Protein AF-A0A3D4AT22-F1 (afdb_monomer_lite)

Structure (mmCIF, N/CA/C/O backbone):
data_AF-A0A3D4AT22-F1
#
_entry.id   AF-A0A3D4AT22-F1
#
loop_
_atom_site.group_PDB
_atom_site.id
_atom_site.type_symbol
_atom_site.label_atom_id
_atom_site.label_alt_id
_atom_site.label_comp_id
_atom_site.label_asym_id
_atom_site.label_entity_id
_atom_site.label_seq_id
_atom_site.pdbx_PDB_ins_code
_atom_site.Cartn_x
_atom_site.Cartn_y
_atom_site.Cartn_z
_atom_site.occupancy
_atom_site.B_iso_or_equiv
_atom_site.auth_seq_id
_atom_site.auth_comp_id
_atom_site.auth_asym_id
_atom_site.auth_atom_id
_atom_site.pdbx_PDB_model_num
ATOM 1 N N . ASP A 1 1 ? -9.025 -8.013 -17.375 1.00 49.28 1 ASP A N 1
ATOM 2 C CA . ASP A 1 1 ? -9.409 -6.593 -17.290 1.00 49.28 1 ASP A CA 1
ATOM 3 C C . ASP A 1 1 ? -9.364 -6.159 -15.827 1.00 49.28 1 ASP A C 1
ATOM 5 O O . ASP A 1 1 ? -9.817 -6.931 -14.984 1.00 49.28 1 ASP A O 1
ATOM 9 N N . VAL A 1 2 ? -8.743 -5.020 -15.501 1.00 58.59 2 VAL A N 1
ATOM 10 C CA . VAL A 1 2 ? -8.655 -4.502 -14.119 1.0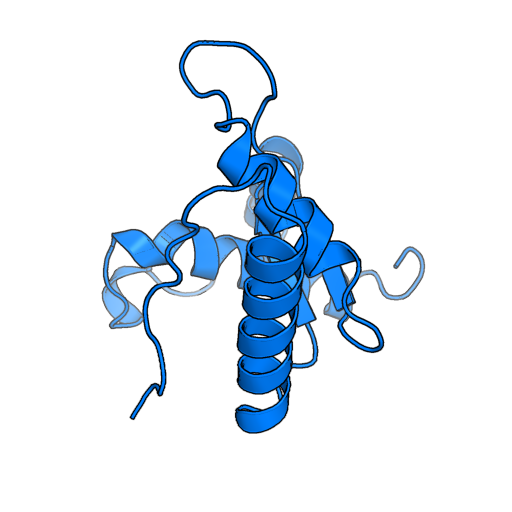0 58.59 2 VAL A CA 1
ATOM 11 C C . VAL A 1 2 ? -9.708 -3.412 -13.969 1.00 58.59 2 VAL A C 1
ATOM 13 O O . VAL A 1 2 ? -9.554 -2.353 -14.570 1.00 58.59 2 VAL A O 1
ATOM 16 N N . ARG A 1 3 ? -10.750 -3.651 -13.157 1.00 69.62 3 ARG A N 1
ATOM 17 C CA . ARG A 1 3 ? -11.901 -2.738 -12.991 1.00 69.62 3 ARG A CA 1
ATOM 18 C C . ARG A 1 3 ? -11.488 -1.302 -12.651 1.00 69.62 3 ARG A C 1
ATOM 20 O O . ARG A 1 3 ? -12.168 -0.363 -13.047 1.00 69.62 3 ARG A O 1
ATOM 27 N N . GLN A 1 4 ? -10.372 -1.128 -11.942 1.00 78.94 4 GLN A N 1
ATOM 28 C CA . GLN A 1 4 ? -9.824 0.181 -11.605 1.00 78.94 4 GLN A CA 1
ATOM 29 C C . GLN A 1 4 ? -8.305 0.123 -11.411 1.00 78.94 4 GLN A C 1
ATOM 31 O O . GLN A 1 4 ? -7.808 -0.585 -10.541 1.00 78.94 4 GLN A O 1
ATOM 36 N N . THR A 1 5 ? -7.551 0.893 -12.201 1.00 80.88 5 THR A N 1
ATOM 37 C CA . THR A 1 5 ? -6.072 0.930 -12.139 1.00 80.88 5 THR A CA 1
ATOM 38 C C . THR A 1 5 ? -5.523 2.079 -11.291 1.00 80.88 5 THR A C 1
ATOM 40 O O . THR A 1 5 ? -4.326 2.124 -11.002 1.00 80.88 5 THR A O 1
ATOM 43 N N . ARG A 1 6 ? -6.383 3.021 -10.884 1.00 86.38 6 ARG A N 1
ATOM 44 C CA . ARG A 1 6 ? -6.026 4.185 -10.069 1.00 86.38 6 ARG A CA 1
ATOM 45 C C . ARG A 1 6 ? -7.209 4.631 -9.216 1.00 86.38 6 ARG A C 1
ATOM 47 O O . ARG A 1 6 ? -8.299 4.833 -9.738 1.00 86.38 6 ARG A O 1
ATOM 54 N N . PHE A 1 7 ? -6.956 4.882 -7.935 1.00 88.50 7 PHE A N 1
ATOM 55 C CA . PHE A 1 7 ? -7.887 5.575 -7.048 1.00 88.50 7 PHE A CA 1
ATOM 56 C C . PHE A 1 7 ? -7.513 7.056 -6.955 1.00 88.50 7 PHE A C 1
ATOM 58 O O . PHE A 1 7 ? -6.334 7.404 -6.843 1.00 88.50 7 PHE A O 1
ATOM 65 N N . THR A 1 8 ? -8.513 7.935 -6.995 1.00 89.06 8 THR A N 1
ATOM 66 C CA . THR A 1 8 ? -8.329 9.372 -6.766 1.00 89.06 8 THR A CA 1
ATOM 67 C C . THR A 1 8 ? -9.184 9.792 -5.582 1.00 89.06 8 THR A C 1
ATOM 69 O O . THR A 1 8 ? -10.393 9.590 -5.597 1.00 89.06 8 THR A O 1
ATOM 72 N N . LEU A 1 9 ? -8.563 10.396 -4.567 1.00 91.56 9 LEU A N 1
ATOM 73 C CA . LEU A 1 9 ? -9.281 10.930 -3.414 1.00 91.56 9 LEU A CA 1
ATOM 74 C C . LEU A 1 9 ? -9.636 12.405 -3.640 1.00 91.56 9 LEU A C 1
ATOM 76 O O . LEU A 1 9 ? -8.744 13.254 -3.770 1.00 91.56 9 LEU A O 1
ATOM 80 N N . GLY A 1 10 ? -10.939 12.695 -3.652 1.00 91.50 10 GLY A N 1
ATOM 81 C CA . GLY A 1 10 ? -11.504 14.042 -3.746 1.00 91.50 10 GLY A CA 1
ATOM 82 C C . GLY A 1 10 ? -11.221 14.892 -2.500 1.00 91.50 10 GLY A C 1
ATOM 83 O O . GLY A 1 10 ? -10.065 15.096 -2.110 1.00 91.50 10 GLY A O 1
ATOM 84 N N . ASN A 1 11 ? -12.265 15.425 -1.862 1.00 92.00 11 ASN A N 1
ATOM 85 C CA . ASN A 1 11 ? -12.117 16.128 -0.589 1.00 92.00 11 ASN A CA 1
ATOM 86 C C . ASN A 1 11 ? -11.870 15.127 0.553 1.00 92.00 11 ASN A C 1
ATOM 88 O O . ASN A 1 11 ? -12.804 14.579 1.117 1.00 92.00 11 ASN A O 1
ATOM 92 N N . GLY A 1 12 ? -10.607 14.911 0.928 1.00 90.69 12 GLY A N 1
ATOM 93 C CA . GLY A 1 12 ? -10.245 13.992 2.017 1.00 90.69 12 GLY A CA 1
ATOM 94 C C . GLY A 1 12 ? -10.643 14.455 3.427 1.00 90.69 12 GLY A C 1
ATOM 95 O O . GLY A 1 12 ? -10.309 13.778 4.396 1.00 90.69 12 GLY A O 1
ATOM 96 N N . ASN A 1 13 ? -11.283 15.619 3.579 1.00 94.25 13 ASN A N 1
ATOM 97 C CA . ASN A 1 13 ? -11.901 16.052 4.838 1.00 94.25 13 ASN A CA 1
ATOM 98 C C . ASN A 1 13 ? -13.402 15.732 4.894 1.00 94.25 13 ASN A C 1
ATOM 100 O O . ASN A 1 13 ? -14.016 15.920 5.938 1.00 94.25 13 ASN A O 1
ATOM 104 N N . ASP A 1 14 ? -13.978 15.253 3.793 1.00 97.12 14 ASP A N 1
ATOM 105 C CA . ASP A 1 14 ? -15.362 14.810 3.721 1.00 97.12 14 ASP A CA 1
ATOM 106 C C . ASP A 1 14 ? -15.458 13.329 4.116 1.00 97.12 14 ASP A C 1
ATOM 108 O O . ASP A 1 14 ? -14.718 12.480 3.607 1.00 97.12 14 ASP A O 1
ATOM 112 N N . THR A 1 15 ? -16.362 13.025 5.048 1.00 97.44 15 THR A N 1
ATOM 113 C CA . THR A 1 15 ? -16.536 11.670 5.586 1.00 97.44 15 THR A CA 1
ATOM 114 C C . THR A 1 15 ? -17.077 10.705 4.534 1.00 97.44 15 THR A C 1
ATOM 116 O O . THR A 1 15 ? -16.596 9.575 4.445 1.00 97.44 15 THR A O 1
ATOM 119 N N . GLU A 1 16 ? -18.019 11.140 3.697 1.00 97.50 16 GLU A N 1
ATOM 120 C CA . GLU A 1 16 ? -18.636 10.288 2.677 1.00 97.50 16 GLU A CA 1
ATOM 121 C C . GLU A 1 16 ? -17.645 9.969 1.558 1.00 97.50 16 GLU A C 1
ATOM 123 O O . GLU A 1 16 ? -17.580 8.835 1.082 1.00 97.50 16 GLU A O 1
ATOM 128 N N . VAL A 1 17 ? -16.782 10.926 1.201 1.00 96.75 17 VAL A N 1
ATOM 129 C CA . VAL A 1 17 ? -15.687 10.691 0.245 1.00 96.75 17 VAL A CA 1
ATOM 130 C C . VAL A 1 17 ? -14.700 9.646 0.776 1.00 96.75 17 VAL A C 1
ATOM 132 O O . VAL A 1 17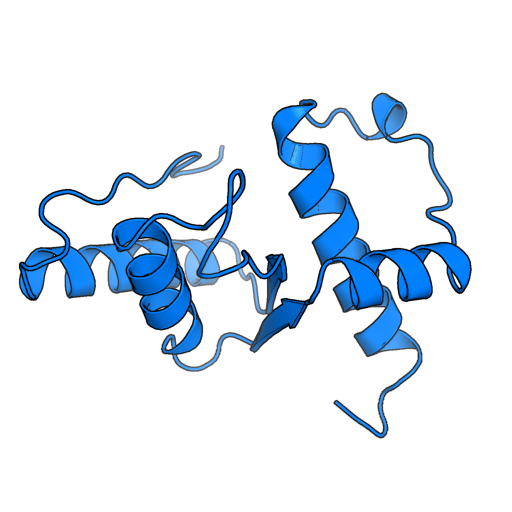 ? -14.266 8.775 0.018 1.00 96.75 17 VAL A O 1
ATOM 135 N N . MET A 1 18 ? -14.350 9.700 2.066 1.00 97.75 18 MET A N 1
ATOM 136 C CA . MET A 1 18 ? -13.450 8.719 2.685 1.00 97.75 18 MET A CA 1
ATOM 137 C C . MET A 1 18 ? -14.087 7.327 2.787 1.00 97.75 18 MET A C 1
ATOM 139 O O . MET A 1 18 ? -13.438 6.344 2.426 1.00 97.75 18 MET A O 1
ATOM 143 N N . ARG A 1 19 ? -15.355 7.240 3.215 1.00 97.31 19 ARG A N 1
ATOM 144 C CA . ARG A 1 19 ? -16.116 5.978 3.261 1.00 97.31 19 ARG A CA 1
ATOM 145 C C . ARG A 1 19 ? -16.234 5.349 1.881 1.00 97.31 19 ARG A C 1
ATOM 147 O O . ARG A 1 19 ? -15.979 4.159 1.730 1.00 97.31 19 ARG A O 1
ATOM 154 N N . LYS A 1 20 ? -16.545 6.155 0.862 1.00 96.06 20 LYS A N 1
ATOM 155 C CA . LYS A 1 20 ? -16.618 5.686 -0.522 1.00 96.06 20 LYS A CA 1
ATOM 156 C C . LYS A 1 20 ? -15.278 5.147 -1.016 1.00 96.06 20 LYS A C 1
ATOM 158 O O . LYS A 1 20 ? -15.248 4.072 -1.602 1.00 96.06 20 LYS A O 1
ATOM 163 N N . PHE A 1 21 ? -14.176 5.855 -0.760 1.00 96.38 21 PHE A N 1
ATOM 164 C CA . PHE A 1 21 ? -12.842 5.367 -1.117 1.00 96.38 21 PHE A CA 1
ATOM 165 C C . PHE A 1 21 ? -12.547 4.003 -0.477 1.00 96.38 21 PHE A C 1
ATOM 167 O O . PHE A 1 21 ? -12.122 3.086 -1.179 1.00 96.38 21 PHE A O 1
ATOM 174 N N . GLN A 1 22 ? -12.791 3.868 0.831 1.00 97.25 22 GLN A N 1
ATOM 175 C CA . GLN A 1 22 ? -12.565 2.615 1.551 1.00 97.25 22 GLN A CA 1
ATOM 176 C C . GLN A 1 22 ? -13.432 1.486 0.984 1.00 97.25 22 GLN A C 1
ATOM 178 O O . GLN A 1 22 ? -12.911 0.412 0.694 1.00 97.25 22 GLN A O 1
ATOM 183 N N . PHE A 1 23 ? -14.726 1.745 0.772 1.00 96.25 23 PHE A N 1
ATOM 184 C CA . PHE A 1 23 ? -15.664 0.783 0.197 1.00 96.25 23 PHE A CA 1
ATOM 185 C C . PHE A 1 23 ? -15.229 0.322 -1.198 1.00 96.25 23 PHE A C 1
ATOM 187 O O . PHE A 1 23 ? -15.140 -0.878 -1.444 1.00 96.25 23 PHE A O 1
ATOM 194 N N . ASP A 1 24 ? -14.915 1.256 -2.099 1.00 95.44 24 ASP A N 1
ATOM 195 C CA . ASP A 1 24 ? -14.507 0.931 -3.468 1.00 95.44 24 ASP A CA 1
ATOM 196 C C . ASP A 1 24 ? -13.207 0.104 -3.477 1.00 95.44 24 ASP A C 1
ATOM 198 O O . ASP A 1 24 ? -13.066 -0.835 -4.263 1.00 95.44 24 ASP A O 1
ATOM 202 N N . PHE A 1 25 ? -12.255 0.431 -2.594 1.00 96.12 25 PHE A N 1
ATOM 203 C CA . PHE A 1 25 ? -11.006 -0.320 -2.464 1.00 96.12 25 PHE A CA 1
ATOM 204 C C . PHE A 1 25 ? -11.249 -1.725 -1.904 1.00 96.12 25 PHE A C 1
ATOM 206 O O . PHE A 1 25 ? -10.778 -2.700 -2.488 1.00 96.12 25 PHE A O 1
ATOM 213 N N . ALA A 1 26 ? -12.018 -1.847 -0.818 1.00 96.12 26 ALA A N 1
ATOM 214 C CA . ALA A 1 26 ? -12.379 -3.133 -0.224 1.00 96.12 26 ALA A CA 1
ATOM 215 C C . ALA A 1 26 ? -13.112 -4.025 -1.235 1.00 96.12 26 ALA A C 1
ATOM 217 O O . ALA A 1 26 ? -12.797 -5.207 -1.372 1.00 96.12 26 ALA A O 1
ATOM 218 N N . LYS A 1 27 ? -14.034 -3.442 -2.009 1.00 94.88 27 LYS A N 1
ATOM 219 C CA . LYS A 1 27 ? -14.768 -4.159 -3.049 1.00 94.88 27 LYS A CA 1
ATOM 220 C C . LYS A 1 27 ? -13.843 -4.670 -4.150 1.00 94.88 27 LYS A C 1
ATOM 222 O O . LYS A 1 27 ? -13.993 -5.810 -4.577 1.00 94.88 27 LYS A O 1
ATOM 227 N N . LEU A 1 28 ? -12.855 -3.871 -4.562 1.00 94.62 28 LEU A N 1
ATOM 228 C CA . LEU A 1 28 ? -11.832 -4.314 -5.507 1.00 94.62 28 LEU A CA 1
ATOM 229 C C . LEU A 1 28 ? -11.019 -5.490 -4.947 1.00 94.62 28 LEU A C 1
ATOM 231 O O . LEU A 1 28 ? -10.808 -6.463 -5.663 1.00 94.62 28 LEU A O 1
ATOM 235 N N . MET A 1 29 ? -10.585 -5.434 -3.684 1.00 95.44 29 MET A N 1
ATOM 236 C CA . MET A 1 29 ? -9.842 -6.545 -3.071 1.00 95.44 29 MET A CA 1
ATOM 237 C C . MET A 1 29 ? -10.691 -7.821 -3.034 1.00 95.44 29 MET A C 1
ATOM 239 O O . MET A 1 29 ? -10.222 -8.879 -3.447 1.00 95.44 29 MET A O 1
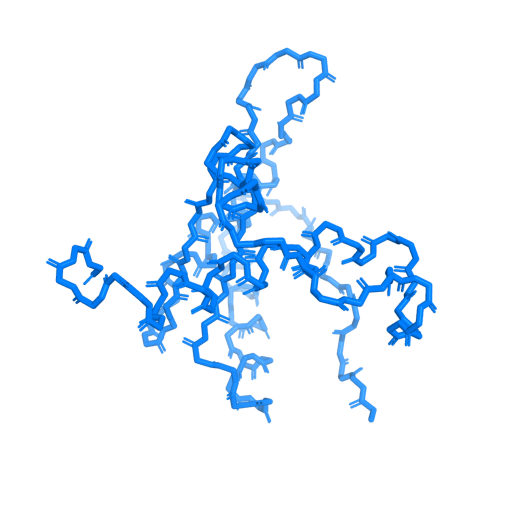ATOM 243 N N . GLN A 1 30 ? -11.967 -7.706 -2.652 1.00 94.50 30 GLN A N 1
ATOM 244 C CA . GLN A 1 30 ? -12.913 -8.821 -2.644 1.00 94.50 30 GLN A CA 1
ATOM 245 C C . GLN A 1 30 ? -13.119 -9.419 -4.043 1.00 94.50 30 GLN A C 1
ATOM 247 O O . GLN A 1 30 ? -13.044 -10.634 -4.213 1.00 94.50 30 GLN A O 1
ATOM 252 N N . ASP A 1 31 ? -13.382 -8.580 -5.047 1.00 94.06 31 ASP A N 1
ATOM 253 C CA . ASP A 1 31 ? -13.707 -9.025 -6.407 1.00 94.06 31 ASP A CA 1
ATOM 254 C C . ASP A 1 31 ? -12.544 -9.772 -7.078 1.00 94.06 31 ASP A C 1
ATOM 256 O O . ASP A 1 31 ? -12.777 -10.644 -7.914 1.00 94.06 31 ASP A O 1
ATOM 260 N N . TYR A 1 32 ? -11.304 -9.440 -6.706 1.00 93.44 32 TYR A N 1
ATOM 261 C CA . TYR A 1 32 ? -10.084 -10.095 -7.189 1.00 93.44 32 TYR A CA 1
ATOM 262 C C . TYR A 1 32 ? -9.522 -11.136 -6.211 1.00 93.44 32 TYR A C 1
ATOM 264 O O . TYR A 1 32 ? -8.451 -11.679 -6.472 1.00 93.44 32 TYR A O 1
ATOM 272 N N . GLN A 1 33 ? -10.232 -11.429 -5.115 1.00 95.38 33 GLN A N 1
ATOM 273 C CA . GLN A 1 33 ? -9.823 -12.393 -4.086 1.00 95.38 33 GLN A CA 1
ATOM 274 C C . GLN A 1 33 ? -8.426 -12.106 -3.507 1.00 95.38 33 GLN A C 1
ATOM 276 O O . GLN A 1 33 ? -7.652 -13.020 -3.231 1.00 95.38 33 GLN A O 1
ATOM 281 N N . ILE A 1 34 ? -8.103 -10.825 -3.337 1.00 94.94 34 ILE A N 1
ATOM 282 C CA . ILE A 1 34 ? -6.868 -10.380 -2.695 1.00 94.94 34 ILE A CA 1
ATOM 283 C C . ILE A 1 34 ? -7.085 -10.373 -1.183 1.00 94.94 34 ILE A C 1
ATOM 285 O O . ILE A 1 34 ? -7.956 -9.663 -0.683 1.00 94.94 34 ILE A O 1
ATOM 289 N N . ASP A 1 35 ? -6.278 -11.146 -0.461 1.00 95.88 35 ASP A N 1
ATOM 290 C CA . ASP A 1 35 ? -6.334 -11.296 0.996 1.00 95.88 35 ASP A CA 1
ATOM 291 C C . ASP A 1 35 ? -5.321 -10.407 1.735 1.00 95.88 35 ASP A C 1
ATOM 293 O O . ASP A 1 35 ? -5.365 -10.295 2.961 1.00 95.88 35 ASP A O 1
ATOM 297 N N . SER A 1 36 ? -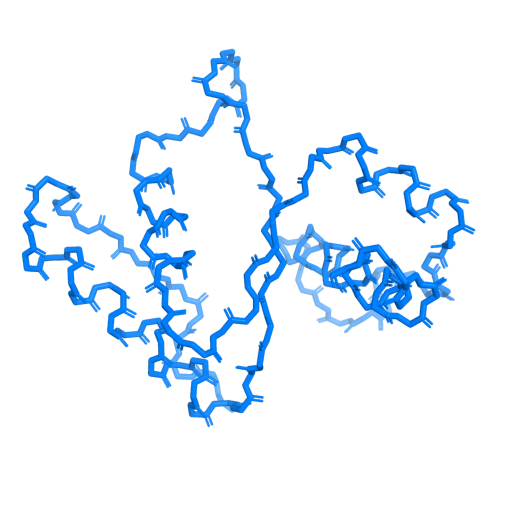4.377 -9.788 1.020 1.00 96.50 36 SER A N 1
ATOM 298 C CA . SER A 1 36 ? -3.263 -9.058 1.631 1.00 96.50 36 SER A CA 1
ATOM 299 C C . SER A 1 36 ? -2.795 -7.860 0.805 1.00 96.50 36 SER A C 1
ATOM 301 O O . SER A 1 36 ? -2.748 -7.904 -0.425 1.00 96.50 36 SER A O 1
ATOM 303 N N . VAL A 1 37 ? -2.388 -6.784 1.486 1.00 97.31 37 VAL A N 1
ATOM 304 C CA . VAL A 1 37 ? -1.859 -5.554 0.877 1.00 97.31 37 VAL A CA 1
ATOM 305 C C . VAL A 1 37 ? -0.574 -5.119 1.578 1.00 97.31 37 VAL A C 1
ATOM 307 O O . VAL A 1 37 ? -0.553 -4.875 2.781 1.00 97.31 37 VAL A O 1
ATOM 310 N N . ALA A 1 38 ? 0.495 -4.944 0.799 1.00 97.38 38 ALA A N 1
ATOM 311 C CA . ALA A 1 38 ? 1.788 -4.463 1.279 1.00 97.38 38 ALA A CA 1
ATOM 312 C C . ALA A 1 38 ? 2.021 -2.994 0.887 1.00 97.38 38 ALA A C 1
ATOM 314 O O . ALA A 1 38 ? 2.191 -2.660 -0.291 1.00 97.38 38 ALA A O 1
ATOM 315 N N . ILE A 1 39 ? 2.076 -2.107 1.877 1.00 96.62 39 ILE A N 1
ATOM 316 C CA . ILE A 1 39 ? 2.260 -0.664 1.703 1.00 96.62 39 ILE A CA 1
ATOM 317 C C . ILE A 1 39 ? 3.678 -0.281 2.119 1.00 96.62 39 ILE A C 1
ATOM 319 O O . ILE A 1 39 ? 4.173 -0.692 3.164 1.00 96.62 39 ILE A O 1
ATOM 323 N N . ARG A 1 40 ? 4.346 0.546 1.311 1.00 95.19 40 ARG A N 1
ATOM 324 C CA . ARG A 1 40 ? 5.602 1.177 1.729 1.00 95.19 40 ARG A CA 1
ATOM 325 C C . ARG A 1 40 ? 5.294 2.428 2.530 1.00 95.19 40 ARG A C 1
ATOM 327 O O . ARG A 1 40 ? 4.696 3.360 1.994 1.00 95.19 40 ARG A O 1
ATOM 334 N N . GLU A 1 41 ? 5.785 2.451 3.757 1.00 93.56 41 GLU A N 1
ATOM 335 C CA . GLU A 1 41 ? 5.713 3.593 4.654 1.00 93.56 41 GLU A CA 1
ATOM 336 C C . GLU A 1 41 ? 6.305 4.843 3.992 1.00 93.56 41 GLU A C 1
ATOM 338 O O . GLU A 1 41 ? 7.380 4.812 3.375 1.00 93.56 41 GLU A O 1
ATOM 343 N N . ARG A 1 42 ? 5.615 5.971 4.158 1.00 91.38 42 ARG A N 1
ATOM 344 C CA . ARG A 1 42 ? 6.122 7.285 3.763 1.00 91.38 42 ARG A CA 1
ATOM 345 C C . ARG A 1 42 ? 6.434 8.109 4.998 1.00 91.38 42 ARG A C 1
ATOM 347 O O . ARG A 1 42 ? 5.642 8.174 5.927 1.00 91.38 42 ARG A O 1
ATOM 354 N N . GLN A 1 43 ? 7.565 8.810 4.972 1.00 90.56 43 GLN A N 1
ATOM 355 C CA . GLN A 1 43 ? 7.932 9.696 6.072 1.00 90.56 43 GLN A CA 1
ATOM 356 C C . GLN A 1 43 ? 6.895 10.827 6.222 1.00 90.56 43 GLN A C 1
ATOM 358 O O . GLN A 1 43 ? 6.452 11.383 5.213 1.00 90.56 43 GLN A O 1
ATOM 363 N N . PRO A 1 44 ? 6.509 11.216 7.448 1.00 87.69 44 PRO A N 1
ATOM 364 C CA . PRO A 1 44 ? 5.548 12.300 7.671 1.00 87.69 44 PRO A CA 1
ATOM 365 C C . PRO A 1 44 ? 6.150 13.693 7.446 1.00 87.69 44 PRO A C 1
ATOM 367 O O . PRO A 1 44 ? 5.421 14.672 7.305 1.00 87.69 44 PRO A O 1
ATOM 370 N N . LYS A 1 45 ? 7.484 13.804 7.426 1.00 87.94 45 LYS A N 1
ATOM 371 C CA . LYS A 1 45 ? 8.227 15.060 7.268 1.00 87.94 45 LYS A CA 1
ATOM 372 C C . LYS A 1 45 ? 9.395 14.877 6.298 1.00 87.94 45 LYS A C 1
ATOM 374 O O . LYS A 1 45 ? 9.860 13.762 6.084 1.00 87.94 45 LYS A O 1
ATOM 379 N N . GLY A 1 46 ? 9.875 15.986 5.737 1.00 87.81 46 GLY A N 1
ATOM 380 C CA . GLY A 1 46 ? 11.020 16.023 4.822 1.00 87.81 46 GLY A CA 1
ATOM 381 C C . GLY A 1 46 ? 10.638 16.107 3.341 1.00 87.81 46 GLY A C 1
ATOM 382 O O . GLY A 1 46 ? 9.468 16.084 2.969 1.00 87.81 46 GLY A O 1
ATOM 383 N N . LYS A 1 47 ? 11.654 16.209 2.476 1.00 79.88 47 LYS A N 1
ATOM 384 C CA . LYS A 1 47 ? 11.502 16.444 1.025 1.00 79.88 47 LYS A CA 1
ATOM 385 C C . LYS A 1 47 ? 10.673 15.371 0.300 1.00 79.88 47 LYS A C 1
ATOM 387 O O . LYS A 1 47 ? 10.081 15.656 -0.734 1.00 79.88 47 LYS A O 1
ATOM 392 N N . PHE A 1 48 ? 10.622 14.155 0.840 1.00 79.56 48 PHE A N 1
ATOM 393 C CA . PHE A 1 48 ? 9.915 13.013 0.249 1.00 79.56 48 PHE A CA 1
ATOM 394 C C . PHE A 1 48 ? 8.672 12.596 1.046 1.00 79.56 48 PHE A C 1
ATOM 396 O O . PHE A 1 48 ? 8.174 11.476 0.887 1.00 79.56 48 PHE A O 1
ATOM 403 N N . ALA A 1 49 ? 8.166 13.494 1.897 1.00 85.56 49 ALA A N 1
ATOM 404 C CA . AL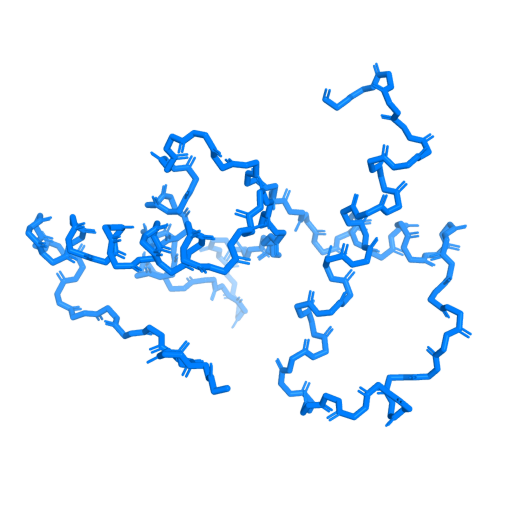A A 1 49 ? 7.065 13.186 2.790 1.00 85.56 49 ALA A CA 1
ATOM 405 C C . ALA A 1 49 ? 5.792 12.750 2.051 1.00 85.56 49 ALA A C 1
ATOM 407 O O . ALA A 1 49 ? 5.520 13.157 0.915 1.00 85.56 49 ALA A O 1
ATOM 408 N N . GLY A 1 50 ? 5.007 11.898 2.706 1.00 85.94 50 GLY A N 1
ATOM 409 C CA . GLY A 1 50 ? 3.635 11.619 2.295 1.00 85.94 50 GLY A CA 1
ATOM 410 C C . GLY A 1 50 ? 2.776 12.881 2.359 1.00 85.94 50 GLY A C 1
ATOM 411 O O . GLY A 1 50 ? 2.989 13.752 3.199 1.00 85.94 50 GLY A O 1
ATOM 412 N N . SER A 1 51 ? 1.791 12.997 1.468 1.00 90.81 51 SER A N 1
ATOM 413 C CA . SER A 1 51 ? 0.776 14.044 1.603 1.00 90.81 51 SER A CA 1
ATOM 414 C C . SER A 1 51 ? -0.252 13.638 2.660 1.00 90.81 51 SER A C 1
ATOM 416 O O . SER A 1 51 ? -0.507 12.450 2.854 1.00 90.81 51 SER A O 1
ATOM 418 N N . ALA A 1 52 ? -0.914 14.614 3.286 1.00 91.94 52 ALA A N 1
ATOM 419 C CA . ALA A 1 52 ? -1.986 14.346 4.250 1.00 91.94 52 ALA A CA 1
ATOM 420 C C . ALA A 1 52 ? -3.086 13.430 3.673 1.00 91.94 52 ALA A C 1
ATOM 422 O O . ALA A 1 52 ? -3.566 12.526 4.350 1.00 91.94 52 ALA A O 1
ATOM 423 N N . LYS A 1 53 ? -3.442 13.614 2.391 1.00 92.88 53 LYS A N 1
ATOM 424 C CA . LYS A 1 53 ? -4.380 12.725 1.684 1.00 92.88 53 LYS A CA 1
ATOM 425 C C . LYS A 1 53 ? -3.848 11.294 1.566 1.00 92.88 53 LYS A C 1
ATOM 427 O O . LYS A 1 53 ? -4.624 10.361 1.709 1.00 92.88 53 LYS A O 1
ATOM 432 N N . GLY A 1 54 ? -2.550 11.129 1.305 1.00 93.12 54 GLY A N 1
ATOM 433 C CA . GLY A 1 54 ? -1.896 9.822 1.240 1.00 93.12 54 GLY A CA 1
ATOM 434 C C . GLY A 1 54 ? -2.032 9.049 2.546 1.00 93.12 54 GLY A C 1
ATOM 435 O O . GLY A 1 54 ? -2.506 7.921 2.525 1.00 93.12 54 GLY A O 1
ATOM 436 N N . PHE A 1 55 ? -1.720 9.695 3.671 1.00 94.62 55 PHE A N 1
ATOM 437 C CA . PHE A 1 55 ? -1.865 9.080 4.992 1.00 94.62 55 PHE A CA 1
ATOM 438 C C . PHE A 1 55 ? -3.317 8.720 5.316 1.00 94.62 55 PHE A C 1
ATOM 440 O O . PHE A 1 55 ? -3.576 7.628 5.800 1.00 94.62 55 PHE A O 1
ATOM 447 N N . LYS A 1 56 ? -4.287 9.576 4.968 1.00 96.06 56 LYS A N 1
ATOM 448 C CA . LYS A 1 56 ? -5.712 9.242 5.134 1.00 96.06 56 LYS A CA 1
ATOM 449 C C . LYS A 1 56 ? -6.136 8.020 4.315 1.00 96.06 56 LYS A C 1
ATOM 451 O O . LYS A 1 56 ? -6.894 7.199 4.817 1.00 96.06 56 LYS A O 1
ATOM 456 N N . MET A 1 57 ? -5.667 7.901 3.069 1.00 96.38 57 MET A N 1
ATOM 457 C CA . MET A 1 57 ? -5.935 6.717 2.241 1.00 96.38 57 MET A CA 1
ATOM 458 C C . MET A 1 57 ? -5.299 5.463 2.840 1.00 96.38 57 MET A C 1
ATOM 460 O O . MET A 1 57 ? -5.945 4.426 2.885 1.00 96.38 57 MET A O 1
ATOM 464 N N . GLU A 1 58 ? -4.061 5.565 3.321 1.00 96.06 58 GLU A N 1
ATOM 465 C CA . GLU A 1 58 ? -3.367 4.460 3.983 1.00 96.06 58 GLU A CA 1
ATOM 466 C C . GLU A 1 58 ? -4.133 3.978 5.220 1.00 96.06 58 GLU A C 1
ATOM 468 O O . GLU A 1 58 ? -4.451 2.796 5.309 1.00 96.06 58 GLU A O 1
ATOM 473 N N . THR A 1 59 ? -4.520 4.890 6.116 1.00 96.94 59 THR A N 1
ATOM 474 C CA . THR A 1 59 ? -5.333 4.556 7.294 1.00 96.94 59 THR A CA 1
ATOM 475 C C . THR A 1 59 ? -6.679 3.952 6.900 1.00 96.94 59 THR A C 1
ATOM 477 O O . THR A 1 59 ? -7.100 2.964 7.486 1.00 96.94 59 THR A O 1
ATOM 480 N N . ALA A 1 60 ? -7.353 4.497 5.884 1.00 97.56 60 ALA A N 1
ATOM 481 C CA . ALA A 1 60 ? -8.612 3.930 5.411 1.00 97.56 60 ALA A CA 1
ATOM 482 C C . ALA A 1 60 ? -8.442 2.489 4.897 1.00 97.56 60 ALA A C 1
ATOM 484 O O . ALA A 1 60 ? -9.310 1.662 5.156 1.00 97.56 60 ALA A O 1
ATOM 485 N N . ILE A 1 61 ? -7.330 2.169 4.224 1.00 97.88 61 ILE A N 1
ATOM 486 C CA . ILE A 1 61 ? -7.021 0.799 3.787 1.00 97.88 61 ILE A CA 1
ATOM 487 C C . ILE A 1 61 ? -6.729 -0.107 4.990 1.00 97.88 61 ILE A C 1
ATOM 489 O O . ILE A 1 61 ? -7.274 -1.202 5.054 1.00 97.88 61 ILE A O 1
ATOM 493 N N . GLN A 1 62 ? -5.924 0.348 5.957 1.00 97.62 62 GLN A N 1
ATOM 494 C CA . GLN A 1 62 ? -5.601 -0.411 7.179 1.00 97.62 62 GLN A CA 1
ATOM 495 C C . GLN A 1 62 ? -6.839 -0.790 8.004 1.00 97.62 62 GLN A C 1
ATOM 497 O O . GLN A 1 62 ? -6.817 -1.791 8.708 1.00 97.62 62 GLN A O 1
ATOM 502 N N . LEU A 1 63 ? -7.901 0.014 7.927 1.00 97.75 63 LEU A N 1
ATOM 503 C CA . LEU A 1 63 ? -9.160 -0.205 8.642 1.00 97.75 63 LEU A CA 1
ATOM 504 C C . LEU A 1 63 ? -10.156 -1.101 7.879 1.00 97.75 63 LEU A C 1
ATOM 506 O O . LEU A 1 63 ? -11.313 -1.178 8.281 1.00 97.75 63 LEU A O 1
ATOM 510 N N . ILE A 1 64 ? -9.767 -1.716 6.757 1.00 97.94 64 ILE A N 1
ATOM 511 C CA . ILE A 1 64 ? -10.633 -2.660 6.038 1.00 97.94 64 ILE A CA 1
ATOM 512 C C . ILE A 1 64 ? -10.634 -3.998 6.779 1.00 97.94 64 ILE A C 1
ATOM 514 O O . ILE A 1 64 ? -9.599 -4.651 6.900 1.00 97.94 64 ILE A O 1
ATOM 518 N N . ASP A 1 65 ? -11.814 -4.427 7.219 1.00 94.94 65 ASP A N 1
ATOM 519 C CA . ASP A 1 65 ? -11.987 -5.719 7.877 1.00 94.94 65 ASP A CA 1
ATOM 520 C C . ASP A 1 65 ? -11.627 -6.886 6.944 1.00 94.94 65 ASP A C 1
ATOM 522 O O . ASP A 1 65 ? -11.957 -6.884 5.756 1.00 94.94 65 ASP A O 1
ATOM 526 N N . ASN A 1 66 ? -11.018 -7.931 7.510 1.00 92.75 66 ASN A N 1
ATOM 527 C CA . ASN A 1 66 ? -10.639 -9.169 6.812 1.00 92.75 66 ASN A CA 1
ATOM 528 C C . ASN A 1 66 ? -9.626 -8.988 5.661 1.00 92.75 66 ASN A C 1
ATOM 530 O O . ASN A 1 66 ? -9.545 -9.843 4.780 1.00 92.75 66 ASN A O 1
ATOM 534 N N . LEU A 1 67 ? -8.844 -7.904 5.672 1.00 97.19 67 LEU A N 1
ATOM 535 C CA . LEU A 1 67 ? -7.727 -7.677 4.755 1.00 97.19 67 LEU A CA 1
ATOM 536 C C . LEU A 1 67 ? -6.421 -7.565 5.556 1.00 97.19 67 LEU A C 1
ATOM 538 O O . LEU A 1 67 ? -6.303 -6.699 6.419 1.00 97.19 67 LEU A O 1
ATOM 542 N N . ASP A 1 68 ? -5.422 -8.409 5.275 1.00 96.19 68 ASP A N 1
ATOM 543 C CA . ASP A 1 68 ? -4.109 -8.307 5.933 1.00 96.19 68 ASP A CA 1
ATOM 544 C C . ASP A 1 68 ? -3.304 -7.158 5.318 1.00 96.19 68 ASP A C 1
ATOM 546 O O . ASP A 1 68 ? -2.680 -7.286 4.261 1.00 96.19 68 ASP A O 1
ATOM 550 N N . VAL A 1 69 ? -3.344 -5.998 5.968 1.00 97.06 69 VAL A N 1
ATOM 551 C CA . VAL A 1 69 ? -2.617 -4.808 5.526 1.00 97.06 69 VAL A CA 1
ATOM 552 C C . VAL A 1 69 ? -1.329 -4.669 6.325 1.00 97.06 69 VAL A C 1
ATOM 554 O O . VAL A 1 69 ? -1.345 -4.438 7.533 1.00 97.06 69 VAL A O 1
ATOM 557 N N . ARG A 1 70 ? -0.187 -4.733 5.636 1.00 95.94 70 ARG A N 1
ATOM 558 C CA . ARG A 1 70 ? 1.139 -4.550 6.237 1.00 95.94 70 ARG A CA 1
ATOM 559 C C . ARG A 1 70 ? 1.811 -3.304 5.695 1.00 95.94 70 ARG A C 1
ATOM 561 O O . ARG A 1 70 ? 1.905 -3.109 4.484 1.00 95.94 70 ARG A O 1
ATOM 568 N N . VAL A 1 71 ? 2.316 -2.478 6.604 1.00 95.94 71 VAL A N 1
ATOM 569 C CA . VAL A 1 71 ? 3.131 -1.311 6.266 1.00 95.94 71 VAL A CA 1
ATOM 570 C C . VAL A 1 71 ? 4.588 -1.612 6.574 1.00 95.94 71 VAL A C 1
ATOM 572 O O . VAL A 1 71 ? 4.924 -2.002 7.688 1.00 95.94 71 VAL A O 1
ATOM 575 N N . PHE A 1 72 ? 5.456 -1.412 5.588 1.00 95.69 72 PHE A N 1
ATOM 576 C CA . PHE A 1 72 ? 6.887 -1.652 5.714 1.00 95.69 72 PHE A CA 1
ATOM 577 C C . PHE A 1 72 ? 7.683 -0.367 5.573 1.00 95.69 72 PHE A C 1
ATOM 579 O O . PHE A 1 72 ? 7.504 0.390 4.611 1.00 95.69 72 PHE A O 1
ATOM 586 N N . SER A 1 73 ? 8.635 -0.168 6.480 1.00 94.62 73 SER A N 1
ATOM 587 C CA . SER A 1 73 ? 9.613 0.902 6.337 1.00 94.62 73 SER A CA 1
ATOM 588 C C . SER A 1 73 ? 10.522 0.645 5.132 1.00 94.62 73 SER A C 1
ATOM 590 O O . SER A 1 73 ? 10.761 -0.491 4.708 1.00 94.62 73 SER A O 1
ATOM 592 N N . THR A 1 74 ? 11.085 1.717 4.573 1.00 93.81 74 THR A N 1
ATOM 593 C CA . THR A 1 74 ? 12.053 1.587 3.468 1.00 93.81 74 THR A CA 1
ATOM 594 C C . THR A 1 74 ? 13.294 0.791 3.890 1.00 93.81 74 THR A C 1
ATOM 596 O O . THR A 1 74 ? 13.886 0.100 3.062 1.00 93.81 74 THR A O 1
ATOM 599 N N . THR A 1 75 ? 13.689 0.879 5.163 1.00 94.94 75 THR A N 1
ATOM 600 C CA . THR A 1 75 ? 14.806 0.105 5.717 1.00 94.94 75 THR A CA 1
ATOM 601 C C . THR A 1 75 ? 14.465 -1.377 5.756 1.00 94.94 75 THR A C 1
ATOM 603 O O . THR A 1 75 ? 15.226 -2.171 5.211 1.00 94.94 75 THR A O 1
ATOM 606 N N . GLU A 1 76 ? 13.288 -1.736 6.278 1.00 94.62 76 GLU A N 1
ATOM 607 C CA . GLU A 1 76 ? 12.872 -3.136 6.368 1.00 94.62 76 GLU A CA 1
ATOM 608 C C . GLU A 1 76 ? 12.814 -3.792 4.983 1.00 94.62 76 GLU A C 1
ATOM 610 O O . GLU A 1 76 ? 13.341 -4.887 4.795 1.00 94.62 76 GLU A O 1
ATOM 615 N N . ILE A 1 77 ? 12.250 -3.104 3.985 1.00 96.62 77 ILE A N 1
ATOM 616 C CA . ILE A 1 77 ? 12.210 -3.605 2.604 1.00 96.62 77 ILE A CA 1
ATOM 617 C C . ILE A 1 77 ? 13.624 -3.921 2.098 1.00 96.62 77 ILE A C 1
ATOM 619 O O . ILE A 1 77 ? 13.856 -4.995 1.548 1.00 96.62 77 ILE A O 1
ATOM 623 N N . LYS A 1 78 ? 14.585 -3.010 2.298 1.00 95.81 78 LYS A N 1
ATOM 624 C CA . LYS A 1 78 ? 15.973 -3.205 1.848 1.00 95.81 78 LYS A CA 1
ATOM 625 C C . LYS A 1 78 ? 16.647 -4.378 2.552 1.00 95.81 78 LYS A C 1
ATOM 627 O O . LYS A 1 78 ? 17.349 -5.150 1.904 1.00 95.81 78 LYS A O 1
ATOM 632 N N . GLU A 1 79 ? 16.440 -4.517 3.856 1.00 95.19 79 GLU A N 1
ATOM 633 C CA . GLU A 1 79 ? 16.989 -5.628 4.634 1.00 95.19 79 GLU A CA 1
ATOM 634 C C . GLU A 1 79 ? 16.408 -6.970 4.183 1.00 95.19 79 GLU A C 1
ATOM 636 O O . GLU A 1 79 ? 17.157 -7.927 3.984 1.00 95.19 79 GLU A O 1
ATOM 641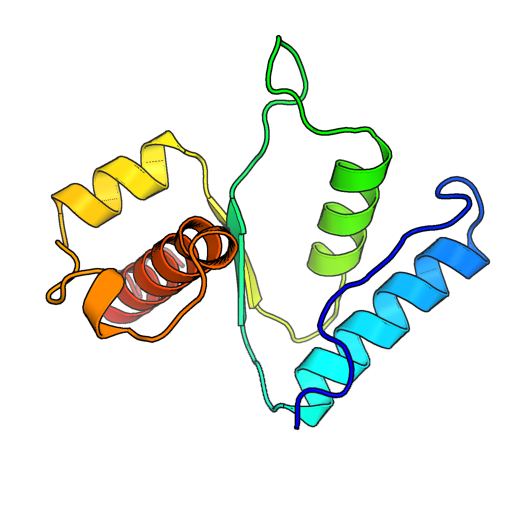 N N . GLN A 1 80 ? 15.094 -7.032 3.948 1.00 94.75 80 GLN A N 1
ATOM 642 C CA . GLN A 1 80 ? 14.433 -8.247 3.477 1.00 94.75 80 GLN A CA 1
ATOM 643 C C . GLN A 1 80 ? 14.861 -8.630 2.062 1.00 94.75 80 GLN A C 1
ATOM 645 O O . GLN A 1 80 ? 15.129 -9.802 1.825 1.00 94.75 80 GLN A O 1
ATOM 650 N N . VAL A 1 81 ? 15.006 -7.667 1.147 1.00 95.81 81 VAL A N 1
ATOM 651 C CA . VAL A 1 81 ? 15.523 -7.930 -0.208 1.00 95.81 81 VAL A CA 1
ATOM 652 C C . VAL A 1 81 ? 16.989 -8.371 -0.172 1.00 95.81 81 VAL A C 1
ATOM 654 O O . VAL A 1 81 ? 17.387 -9.234 -0.944 1.00 95.81 81 VAL A O 1
ATOM 657 N N . LYS A 1 82 ? 17.810 -7.838 0.743 1.00 95.31 82 LYS A N 1
ATOM 658 C CA . LYS A 1 82 ? 19.194 -8.309 0.920 1.00 95.31 82 LYS A CA 1
ATOM 659 C C . LYS A 1 82 ? 19.243 -9.748 1.442 1.00 95.31 82 LYS A C 1
ATOM 661 O O . LYS A 1 82 ? 20.111 -10.512 1.030 1.00 95.31 82 LYS A O 1
ATOM 666 N N . ARG A 1 83 ? 18.340 -10.104 2.362 1.00 93.38 83 ARG A N 1
ATOM 667 C CA . ARG A 1 83 ? 18.242 -11.453 2.936 1.00 93.38 83 ARG A CA 1
ATOM 668 C C . ARG A 1 83 ? 17.679 -12.465 1.939 1.00 93.38 83 ARG A C 1
ATOM 670 O O . ARG A 1 83 ? 18.187 -13.576 1.863 1.00 93.38 83 ARG A O 1
ATOM 677 N N . ASN A 1 84 ? 16.650 -12.069 1.199 1.00 93.50 84 ASN A N 1
ATOM 678 C CA . ASN A 1 84 ? 15.963 -12.872 0.198 1.00 93.50 84 ASN A CA 1
ATOM 679 C C . ASN A 1 84 ? 15.960 -12.091 -1.127 1.00 93.50 84 ASN A C 1
ATOM 681 O O . ASN A 1 84 ? 15.009 -11.354 -1.390 1.00 93.50 84 ASN A O 1
ATOM 685 N N . PRO A 1 85 ? 17.015 -12.192 -1.953 1.00 94.44 85 PRO A N 1
ATOM 686 C CA . PRO A 1 85 ? 17.074 -11.494 -3.234 1.00 94.44 85 PRO A CA 1
ATOM 687 C C . PRO A 1 85 ? 15.927 -11.900 -4.159 1.00 94.44 85 PRO A C 1
ATOM 689 O O . PRO A 1 85 ? 15.537 -13.065 -4.189 1.00 94.44 85 PRO A O 1
ATOM 692 N N . ILE A 1 86 ? 15.392 -10.945 -4.922 1.00 95.62 86 ILE A N 1
ATOM 693 C CA . ILE A 1 86 ? 14.372 -11.226 -5.939 1.00 95.62 86 ILE A CA 1
ATOM 694 C C . ILE A 1 86 ? 15.038 -12.058 -7.051 1.00 95.62 86 ILE A C 1
ATOM 696 O O . ILE A 1 86 ? 16.057 -11.621 -7.587 1.00 95.62 86 ILE A O 1
ATOM 700 N N . PRO A 1 87 ? 14.498 -13.236 -7.410 1.00 93.94 87 PRO A N 1
ATOM 701 C CA . PRO A 1 87 ? 15.184 -14.192 -8.285 1.00 93.94 87 PRO A CA 1
ATOM 702 C C . PRO A 1 87 ? 15.103 -13.853 -9.782 1.00 93.94 87 PRO A C 1
ATOM 704 O O . PRO A 1 87 ? 15.641 -14.592 -10.601 1.00 93.94 87 PRO A O 1
ATOM 707 N N . ILE A 1 88 ? 14.414 -12.771 -10.147 1.00 94.19 88 ILE A N 1
ATOM 708 C CA . ILE A 1 88 ? 14.201 -12.333 -11.530 1.00 94.19 88 ILE A CA 1
ATOM 709 C C . ILE A 1 88 ? 14.530 -10.848 -11.667 1.00 94.19 88 ILE A C 1
ATOM 711 O O . ILE A 1 88 ? 14.355 -10.081 -10.714 1.00 94.19 88 ILE A O 1
ATOM 715 N N . ALA A 1 89 ? 14.973 -10.436 -12.854 1.00 94.44 89 ALA A N 1
ATOM 716 C CA . ALA A 1 89 ? 15.087 -9.020 -13.172 1.00 94.44 89 ALA A CA 1
ATOM 717 C C . ALA A 1 89 ? 13.684 -8.393 -13.264 1.00 94.44 89 ALA A C 1
ATOM 719 O O . ALA A 1 89 ? 12.712 -9.059 -13.629 1.00 94.44 89 ALA A O 1
ATOM 720 N N . PHE A 1 90 ? 13.551 -7.111 -12.911 1.00 94.31 90 PHE A N 1
ATOM 721 C CA . PHE A 1 90 ? 12.241 -6.453 -12.926 1.00 94.31 90 PHE A CA 1
ATOM 722 C C . PHE A 1 90 ? 11.695 -6.319 -14.356 1.00 94.31 90 PHE A C 1
ATOM 724 O O . PHE A 1 90 ? 10.490 -6.433 -14.575 1.00 94.31 90 PHE A O 1
ATOM 731 N N . GLU A 1 91 ? 12.575 -6.123 -15.333 1.00 94.94 91 GLU A N 1
ATOM 732 C CA . GLU A 1 91 ? 12.257 -5.996 -16.755 1.00 94.94 91 GLU A CA 1
ATOM 733 C C . GLU A 1 91 ? 11.545 -7.241 -17.303 1.00 94.94 91 GLU A C 1
ATOM 735 O O . GLU A 1 91 ? 10.653 -7.121 -18.145 1.00 94.94 91 GLU A O 1
ATOM 740 N N . ASP A 1 92 ? 11.862 -8.415 -16.753 1.00 95.69 92 ASP A N 1
ATOM 741 C CA . ASP A 1 92 ? 11.287 -9.701 -17.157 1.00 95.69 92 ASP A CA 1
ATOM 742 C C . ASP A 1 92 ? 9.873 -9.927 -16.592 1.00 95.69 92 ASP A C 1
ATOM 744 O O . ASP A 1 92 ? 9.170 -10.849 -17.004 1.00 95.69 92 ASP A O 1
ATOM 748 N N . THR A 1 93 ? 9.410 -9.079 -15.664 1.00 94.44 93 THR A N 1
ATOM 749 C CA . THR A 1 93 ? 8.064 -9.193 -15.069 1.00 94.44 93 THR A CA 1
ATOM 750 C C . THR A 1 93 ? 6.944 -8.747 -16.013 1.00 94.44 93 THR A C 1
ATOM 752 O O . THR A 1 93 ? 5.773 -9.029 -15.759 1.00 94.44 93 THR A O 1
ATOM 755 N N . GLY A 1 94 ? 7.272 -7.980 -17.061 1.00 93.75 94 GLY A N 1
ATOM 756 C CA . GLY A 1 94 ? 6.291 -7.309 -17.922 1.00 93.75 94 GLY A CA 1
ATOM 757 C C . GLY A 1 94 ? 5.521 -6.167 -17.238 1.00 93.75 94 GLY A C 1
ATOM 758 O O . GLY A 1 94 ? 4.621 -5.578 -17.844 1.00 93.75 94 GLY A O 1
ATOM 759 N N . LEU A 1 95 ? 5.854 -5.829 -15.986 1.00 93.50 95 LEU A N 1
ATOM 760 C CA . LEU A 1 95 ? 5.232 -4.733 -15.251 1.00 93.50 95 LEU A CA 1
ATOM 761 C C . LEU A 1 95 ? 5.797 -3.379 -15.687 1.00 93.50 95 LEU A C 1
ATOM 763 O O . LEU A 1 95 ? 6.952 -3.223 -16.081 1.00 93.50 95 LEU A O 1
ATOM 767 N N . LYS A 1 96 ? 4.970 -2.342 -15.573 1.00 93.75 96 LYS A N 1
ATOM 768 C CA . LYS A 1 96 ? 5.390 -0.968 -15.850 1.00 93.75 96 LYS A CA 1
ATOM 769 C C . LYS A 1 96 ? 6.287 -0.472 -14.720 1.00 93.75 96 LYS A C 1
ATOM 771 O O . LYS A 1 96 ? 5.996 -0.708 -13.553 1.00 93.75 96 LYS A O 1
ATOM 776 N N . LYS A 1 97 ? 7.300 0.337 -15.043 1.00 93.25 97 LYS A N 1
ATOM 777 C CA . LYS A 1 97 ? 8.281 0.874 -14.076 1.00 93.25 97 LYS A CA 1
ATOM 778 C C . LYS A 1 97 ? 7.677 1.493 -12.807 1.00 93.25 97 LYS A C 1
ATOM 780 O O . LYS A 1 97 ? 8.214 1.331 -11.721 1.00 93.25 97 LYS A O 1
ATOM 785 N N . TYR A 1 98 ? 6.530 2.167 -12.897 1.00 91.12 98 TYR A N 1
ATOM 786 C CA . TYR A 1 98 ? 5.886 2.746 -11.707 1.00 91.12 98 TYR A CA 1
ATOM 787 C C . TYR A 1 98 ? 5.351 1.693 -10.712 1.00 91.12 98 TYR A C 1
ATOM 789 O O . TYR A 1 98 ? 5.051 2.038 -9.571 1.00 91.12 98 TYR A O 1
ATOM 797 N N . GLN A 1 99 ? 5.217 0.430 -11.131 1.00 93.44 99 GLN A N 1
ATOM 798 C CA . GLN A 1 99 ? 4.754 -0.702 -10.322 1.00 93.44 99 GLN A CA 1
ATOM 799 C C . GLN A 1 99 ? 5.898 -1.403 -9.581 1.00 93.44 99 GLN A C 1
ATOM 801 O O . GLN A 1 99 ? 5.624 -2.185 -8.676 1.00 93.44 99 GLN A O 1
ATOM 806 N N . GLU A 1 100 ? 7.156 -1.100 -9.907 1.00 95.44 100 GLU A N 1
ATOM 807 C CA . GLU A 1 100 ? 8.346 -1.739 -9.329 1.00 95.44 100 GLU A CA 1
ATOM 808 C C . GLU A 1 100 ? 8.328 -1.717 -7.801 1.00 95.44 100 GLU A C 1
ATOM 810 O O . GLU A 1 100 ? 8.492 -2.739 -7.141 1.00 95.44 100 GLU A O 1
ATOM 815 N N . ASN A 1 101 ? 8.007 -0.565 -7.214 1.00 94.75 101 ASN A N 1
ATOM 816 C CA . ASN A 1 101 ? 7.926 -0.447 -5.765 1.00 94.75 101 ASN A CA 1
ATOM 817 C C . ASN A 1 101 ? 6.841 -1.340 -5.154 1.00 94.75 101 ASN A C 1
ATOM 819 O O . ASN A 1 101 ? 7.068 -1.910 -4.091 1.00 94.75 101 ASN A O 1
ATOM 823 N N . ALA A 1 102 ? 5.686 -1.465 -5.809 1.00 94.38 102 ALA A N 1
ATOM 824 C CA . ALA A 1 102 ? 4.602 -2.319 -5.335 1.00 94.38 102 ALA A CA 1
ATOM 825 C C . ALA A 1 102 ? 4.977 -3.803 -5.457 1.00 94.38 102 ALA A C 1
ATOM 827 O O . ALA A 1 102 ? 4.751 -4.562 -4.520 1.00 94.38 102 ALA A O 1
ATOM 828 N N . PHE A 1 103 ? 5.620 -4.184 -6.565 1.00 96.38 103 PHE A N 1
ATOM 829 C CA . PHE A 1 103 ? 6.146 -5.529 -6.783 1.00 96.38 103 PHE A CA 1
ATOM 830 C C . PHE A 1 103 ? 7.141 -5.931 -5.687 1.00 96.38 103 PHE A C 1
ATOM 832 O O . PHE A 1 103 ? 6.966 -6.963 -5.043 1.00 96.38 103 PHE A O 1
ATOM 839 N N . VAL A 1 104 ? 8.127 -5.074 -5.402 1.00 97.19 104 VAL A N 1
ATOM 840 C CA . VAL A 1 104 ? 9.122 -5.323 -4.348 1.00 97.19 104 VAL A CA 1
ATOM 841 C C . VAL A 1 104 ? 8.459 -5.462 -2.974 1.00 97.19 104 VAL A C 1
ATOM 843 O O . VAL A 1 104 ? 8.796 -6.372 -2.223 1.00 97.19 104 VAL A O 1
ATOM 846 N N . ASN A 1 105 ? 7.502 -4.593 -2.630 1.00 96.81 105 ASN A N 1
ATOM 847 C CA . ASN A 1 105 ? 6.819 -4.671 -1.334 1.00 96.81 105 ASN A CA 1
ATOM 848 C C . ASN A 1 105 ? 6.002 -5.965 -1.192 1.00 96.81 105 ASN A C 1
ATOM 850 O O . ASN A 1 105 ? 6.023 -6.583 -0.130 1.00 96.81 105 ASN A O 1
ATOM 854 N N . ALA A 1 106 ? 5.293 -6.372 -2.252 1.00 96.12 106 ALA A N 1
ATOM 855 C CA . ALA A 1 106 ? 4.522 -7.612 -2.271 1.00 96.12 106 ALA A CA 1
ATOM 856 C C . ALA A 1 106 ? 5.437 -8.834 -2.123 1.00 96.12 106 ALA A C 1
ATOM 858 O O . ALA A 1 106 ? 5.157 -9.719 -1.320 1.00 96.12 106 ALA A O 1
ATOM 859 N N . TYR A 1 107 ? 6.573 -8.845 -2.821 1.00 96.19 107 TYR A N 1
ATOM 860 C CA . TYR A 1 107 ? 7.583 -9.886 -2.661 1.00 96.19 107 TYR A CA 1
ATOM 861 C C . TYR A 1 107 ? 8.100 -9.962 -1.216 1.00 96.19 107 TYR A C 1
ATOM 863 O O . TYR A 1 107 ? 8.121 -11.040 -0.627 1.00 96.19 107 TYR A O 1
ATOM 871 N N . VAL A 1 108 ? 8.447 -8.821 -0.608 1.00 96.00 108 VAL A N 1
ATOM 872 C CA . VAL A 1 108 ? 8.880 -8.761 0.800 1.00 96.00 108 VAL A CA 1
ATOM 873 C C . VAL A 1 108 ? 7.812 -9.309 1.746 1.00 96.00 108 VAL A C 1
ATOM 875 O O . VAL A 1 108 ? 8.148 -10.087 2.639 1.00 96.00 108 VAL A O 1
ATOM 878 N N . TYR A 1 109 ? 6.540 -8.956 1.540 1.00 96.00 109 TYR A N 1
ATOM 879 C CA . TYR A 1 109 ? 5.429 -9.513 2.314 1.00 96.00 109 TYR A CA 1
ATOM 880 C C . TYR A 1 109 ? 5.381 -11.041 2.212 1.00 96.00 109 TYR A C 1
ATOM 882 O O . TYR A 1 109 ? 5.372 -11.716 3.240 1.00 96.00 109 TYR A O 1
ATOM 890 N N . ILE A 1 110 ? 5.419 -11.585 0.991 1.00 94.50 110 ILE A N 1
ATOM 891 C CA . ILE A 1 110 ? 5.371 -13.033 0.754 1.00 94.50 110 ILE A CA 1
ATOM 892 C C . ILE A 1 110 ? 6.551 -13.721 1.449 1.00 94.50 110 ILE A C 1
ATOM 894 O O . ILE A 1 110 ? 6.344 -14.683 2.179 1.00 94.50 110 ILE A O 1
ATOM 898 N N . MET A 1 111 ? 7.773 -13.197 1.314 1.00 94.44 111 MET A N 1
ATOM 899 C CA . MET A 1 111 ? 8.952 -13.771 1.975 1.00 94.44 111 MET A CA 1
ATOM 900 C C . MET A 1 111 ? 8.831 -13.762 3.503 1.00 94.44 111 MET A C 1
ATOM 902 O O . MET A 1 111 ? 9.185 -14.748 4.152 1.00 94.44 111 MET A O 1
ATOM 906 N N . LYS A 1 112 ? 8.309 -12.681 4.097 1.00 91.56 112 LYS A N 1
ATOM 907 C CA . LYS A 1 112 ? 8.065 -12.637 5.547 1.00 91.56 112 LYS A CA 1
ATOM 908 C C . LYS A 1 112 ? 6.998 -13.655 5.961 1.00 91.56 112 LYS A C 1
ATOM 910 O O . LYS A 1 112 ? 7.242 -14.399 6.905 1.00 91.56 112 LYS A O 1
ATOM 915 N N . LYS A 1 113 ? 5.895 -13.762 5.213 1.00 89.50 113 LYS A N 1
ATOM 916 C CA . LYS A 1 113 ? 4.819 -14.739 5.458 1.00 89.50 113 LYS A CA 1
ATOM 917 C C . LYS A 1 113 ? 5.305 -16.187 5.345 1.00 89.50 113 LYS A C 1
ATOM 919 O O . LYS A 1 113 ? 4.882 -17.031 6.122 1.00 89.50 113 LYS A O 1
ATOM 924 N N . THR A 1 114 ? 6.197 -16.483 4.399 1.00 89.44 114 THR A N 1
ATOM 925 C CA . THR A 1 114 ? 6.705 -17.844 4.162 1.00 89.44 114 THR A CA 1
ATOM 926 C C . THR A 1 114 ? 7.762 -18.281 5.178 1.00 89.44 114 THR A C 1
ATOM 928 O O . THR A 1 114 ? 7.779 -19.446 5.561 1.00 89.44 114 THR A O 1
ATOM 931 N N . TYR A 1 115 ? 8.656 -17.380 5.604 1.00 82.75 115 TYR A N 1
ATOM 932 C CA . TYR A 1 115 ? 9.846 -17.748 6.390 1.00 82.75 115 TYR A CA 1
ATOM 933 C C . TYR A 1 115 ? 9.861 -17.224 7.836 1.00 82.75 115 TYR A C 1
ATOM 935 O O . TYR A 1 115 ? 10.818 -17.491 8.563 1.00 82.75 115 TYR A O 1
ATOM 943 N N . ARG A 1 116 ? 8.854 -16.453 8.264 1.00 67.50 116 ARG A N 1
ATOM 944 C CA . ARG A 1 116 ? 8.730 -15.916 9.633 1.00 67.50 116 ARG A CA 1
ATOM 945 C C . ARG A 1 116 ? 7.303 -16.057 10.178 1.00 67.50 116 ARG A C 1
ATOM 947 O O . ARG A 1 116 ? 6.738 -15.100 10.699 1.00 67.50 116 ARG A O 1
ATOM 954 N N . SER A 1 117 ? 6.748 -17.264 10.092 1.00 56.53 117 SER A N 1
ATOM 955 C CA . SER A 1 117 ? 5.422 -17.611 10.625 1.00 56.53 117 SER A CA 1
ATOM 956 C C . SER A 1 117 ? 5.239 -17.283 12.117 1.00 56.53 117 SER A C 1
ATOM 958 O O . SER A 1 117 ? 4.110 -17.104 12.552 1.00 56.53 117 SER A O 1
ATOM 960 N N . ASP A 1 118 ? 6.331 -17.181 12.887 1.00 51.62 118 ASP A N 1
ATOM 961 C CA . ASP A 1 118 ? 6.292 -17.106 14.356 1.00 51.62 118 ASP A CA 1
ATOM 962 C C . ASP A 1 118 ? 6.285 -15.672 14.937 1.00 51.62 118 ASP A C 1
ATOM 964 O O . ASP A 1 118 ? 6.169 -15.507 16.149 1.00 51.62 118 ASP A O 1
ATOM 968 N N . GLU A 1 119 ? 6.396 -14.623 14.109 1.00 51.50 119 GLU A N 1
ATOM 969 C CA . GLU A 1 119 ? 6.384 -13.208 14.554 1.00 51.50 119 GLU A CA 1
ATOM 970 C C . GLU A 1 119 ? 5.356 -12.332 13.802 1.00 51.50 119 GLU A C 1
ATOM 972 O O . GLU A 1 119 ? 5.410 -11.101 13.893 1.00 51.50 119 GLU A O 1
ATOM 977 N N . MET A 1 120 ? 4.454 -12.935 13.016 1.00 49.94 120 MET A N 1
ATOM 978 C CA . MET A 1 120 ? 3.492 -12.219 12.163 1.00 49.94 120 MET A CA 1
ATOM 979 C C . MET A 1 120 ? 2.068 -12.200 12.694 1.00 49.94 120 MET A C 1
ATOM 981 O O . MET A 1 120 ? 1.567 -13.260 13.114 1.00 49.94 120 MET A O 1
#

Radius of gyration: 15.45 Å; chains: 1; bounding box: 38×34×32 Å

Sequence (120 aa):
DVRQTRFTLGNGNDTEVMRKFQFDFAKLMQDYQIDSVAIRERQPKGKFAGSAKGFKMETAIQLIDNLDVRVFSTTEIKEQVKRNPIPIAFEDTGLKKYQENAFVNAYVYIMKKTYRSDEM

pLDDT: mean 91.3, std 10.16, range [49.28, 97.94]

Foldseek 3Di:
DQPDPDDDQDPLVDPVSLVVLLVVVLVSCVVVVPQEAFAEDADCDDPGGDDPSRVSSLVSNVPRPRHHYDYDYPVLLVVLCVVPPDPDDPVVVPDDPVCVVRVSRVVSVVSCVVPPVPPD

Secondary structure (DSSP, 8-state):
--S-S------TT-HHHHHHHHHHHHHHHHHTT--EEEEE---SSSTTPPPHHHHHHHHHHHT-TT-EEEEE-HHHHHHHHHHS--SS-GGGG---GGGHHHHHHHHHHHHHHHH-TT--